Protein AF-A0AAQ1G636-F1 (afdb_monomer_lite)

Secondary structure (DSSP, 8-state):
-----HHHHHHHHHHHHHHHHHHHHHHHHHHHHHHHHHHHHHHHHHHHHHHHHHHHHHHHHHHHHHHHHHHHHHHHHHHHHHHHHHHHHHHHHHHHHHHHHHS----HHHHHHHHHHHHHHHHHHHHHHHTT-HHHHHHHHHHHHHHHHHHHHHHHHHHHHHT-

Foldseek 3Di:
DDDPDPPVVVVVVVVVVVVVVVVVVVVVVVVVVVVVVVVVVVVVVVVVVVVVVVVVVVVVVVVVVVVVVVVVVVVVVVVVVVVVVVVVVVVVVVVVVVVLVVPPQLDPVVLVVLLVQLVVLQVVLVVCVVVVVNVSSVVSPVSSVVSVVVSVVSVVVNVVSVVD

pLDDT: mean 86.4, std 10.21, range [47.22, 95.94]

Structure (mmCIF, N/CA/C/O backbone):
data_AF-A0AAQ1G636-F1
#
_entry.id   AF-A0AAQ1G636-F1
#
loop_
_atom_site.group_PDB
_atom_site.id
_atom_site.type_sym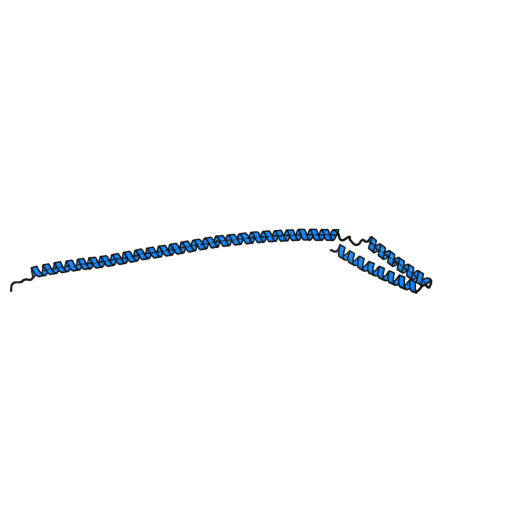bol
_atom_site.label_atom_id
_atom_site.label_alt_id
_atom_site.label_comp_id
_atom_site.label_asym_id
_atom_site.label_entity_id
_atom_site.label_seq_id
_atom_site.pdbx_PDB_ins_code
_atom_site.Cartn_x
_atom_site.Cartn_y
_atom_site.Cartn_z
_atom_site.occupancy
_atom_site.B_iso_or_equiv
_atom_site.auth_seq_id
_atom_site.auth_comp_id
_atom_site.auth_asym_id
_atom_site.auth_atom_id
_atom_site.pdbx_PDB_model_num
ATOM 1 N N . MET A 1 1 ? 78.974 3.627 -95.105 1.00 51.75 1 MET A N 1
ATOM 2 C CA . MET A 1 1 ? 78.426 4.454 -94.012 1.00 51.75 1 MET A CA 1
ATOM 3 C C . MET A 1 1 ? 77.415 5.409 -94.617 1.00 51.75 1 MET A C 1
ATOM 5 O O . MET A 1 1 ? 77.827 6.393 -95.207 1.00 51.75 1 MET A O 1
ATOM 9 N N . THR A 1 2 ? 76.128 5.081 -94.536 1.00 47.22 2 THR A N 1
ATOM 10 C CA . THR A 1 2 ? 75.008 6.003 -94.781 1.00 47.22 2 THR A CA 1
ATOM 11 C C . THR A 1 2 ? 73.831 5.506 -93.938 1.00 47.22 2 THR A C 1
ATOM 13 O O . THR A 1 2 ? 73.506 4.321 -93.946 1.00 47.22 2 THR A O 1
ATOM 16 N N . GLU A 1 3 ? 73.307 6.396 -93.103 1.00 55.31 3 GLU A N 1
ATOM 17 C CA . GLU A 1 3 ? 72.556 6.114 -91.878 1.00 55.31 3 GLU A CA 1
ATOM 18 C C . GLU A 1 3 ? 71.044 5.917 -92.105 1.00 55.31 3 GLU A C 1
ATOM 20 O O . GLU A 1 3 ? 70.391 6.814 -92.639 1.00 55.31 3 GLU A O 1
ATOM 25 N N . PRO A 1 4 ? 70.438 4.815 -91.625 1.00 53.91 4 PRO A N 1
ATOM 26 C CA . PRO A 1 4 ? 68.991 4.692 -91.488 1.00 53.91 4 PRO A CA 1
ATOM 27 C C . PRO A 1 4 ? 68.582 4.969 -90.029 1.00 53.91 4 PRO A C 1
ATOM 29 O O . PRO A 1 4 ? 68.099 4.081 -89.331 1.00 53.91 4 PRO A O 1
ATOM 32 N N . THR A 1 5 ? 68.842 6.171 -89.515 1.00 60.91 5 THR A N 1
ATOM 33 C CA . THR A 1 5 ? 68.718 6.462 -88.068 1.00 60.91 5 THR A CA 1
ATOM 34 C C . THR A 1 5 ? 67.516 7.335 -87.702 1.00 60.91 5 THR A C 1
ATOM 36 O O . THR A 1 5 ? 67.076 7.303 -86.557 1.00 60.91 5 THR A O 1
ATOM 39 N N . THR A 1 6 ? 66.922 8.074 -88.643 1.00 60.59 6 THR A N 1
ATOM 40 C CA . THR A 1 6 ? 65.913 9.102 -88.317 1.00 60.59 6 THR A CA 1
ATOM 41 C C . THR A 1 6 ? 64.465 8.627 -88.460 1.00 60.59 6 THR A C 1
ATOM 43 O O . THR A 1 6 ? 63.649 8.875 -87.576 1.00 60.59 6 THR A O 1
ATOM 46 N N . LEU A 1 7 ? 64.125 7.898 -89.529 1.00 64.81 7 LEU A N 1
ATOM 47 C CA . LEU A 1 7 ? 62.744 7.457 -89.777 1.00 64.81 7 LEU A CA 1
ATOM 48 C C . LEU A 1 7 ? 62.280 6.411 -88.750 1.00 64.81 7 LEU A C 1
ATOM 50 O O . LEU A 1 7 ? 61.167 6.493 -88.237 1.00 64.81 7 LEU A O 1
ATOM 54 N N . THR A 1 8 ? 63.134 5.443 -88.419 1.00 69.69 8 THR A N 1
ATOM 55 C CA . THR A 1 8 ? 62.850 4.411 -87.410 1.00 69.69 8 THR A CA 1
ATOM 56 C C . THR A 1 8 ? 62.708 5.027 -86.020 1.00 69.69 8 THR A C 1
ATOM 58 O O . THR A 1 8 ? 61.757 4.709 -85.311 1.00 69.69 8 THR A O 1
ATOM 61 N N . ALA A 1 9 ? 63.575 5.980 -85.662 1.00 70.69 9 ALA A N 1
ATOM 62 C CA . ALA A 1 9 ? 63.504 6.708 -84.396 1.00 70.69 9 ALA A CA 1
ATOM 63 C C . ALA A 1 9 ? 62.183 7.482 -84.220 1.00 70.69 9 ALA A C 1
ATOM 65 O O . ALA A 1 9 ? 61.609 7.454 -83.134 1.00 70.69 9 ALA A O 1
ATOM 66 N N . ILE A 1 10 ? 61.652 8.104 -85.281 1.00 76.12 10 ILE A N 1
ATOM 67 C CA . ILE A 1 10 ? 60.356 8.807 -85.240 1.00 76.12 10 ILE A CA 1
ATOM 68 C C . ILE A 1 10 ? 59.193 7.832 -84.987 1.00 76.12 10 ILE A C 1
ATOM 70 O O . ILE A 1 10 ? 58.298 8.136 -84.197 1.00 76.12 10 ILE A O 1
ATOM 74 N N . HIS A 1 11 ? 59.215 6.639 -85.593 1.00 77.88 11 HIS A N 1
ATOM 75 C CA . HIS A 1 11 ? 58.184 5.619 -85.358 1.00 77.88 11 HIS A CA 1
ATOM 76 C C . HIS A 1 11 ? 58.237 5.067 -83.925 1.00 77.88 11 HIS A C 1
ATOM 78 O O . HIS A 1 11 ? 57.191 4.912 -83.293 1.00 77.88 11 HIS A O 1
ATOM 84 N N . TYR A 1 12 ? 59.435 4.830 -83.377 1.00 84.56 12 TYR A N 1
ATOM 85 C CA . TYR A 1 12 ? 59.592 4.413 -81.979 1.00 84.56 12 TYR A CA 1
ATOM 86 C C . TYR A 1 12 ? 59.159 5.504 -80.992 1.00 84.56 12 TYR A C 1
ATOM 88 O O . TYR A 1 12 ? 58.518 5.190 -79.990 1.00 84.56 12 TYR A O 1
ATOM 96 N N . LEU A 1 13 ? 59.441 6.778 -81.288 1.00 84.62 13 LEU A N 1
ATOM 97 C CA . LEU A 1 13 ? 58.980 7.908 -80.478 1.00 84.62 13 LEU A CA 1
ATOM 98 C C . LEU A 1 13 ? 57.444 7.986 -80.460 1.00 84.62 13 LEU A C 1
ATOM 100 O O . LEU A 1 13 ? 56.845 8.109 -79.394 1.00 84.62 13 LEU A O 1
ATOM 104 N N . GLY A 1 14 ? 56.799 7.846 -81.624 1.00 83.81 14 GLY A N 1
ATOM 105 C CA . GLY A 1 14 ? 55.337 7.814 -81.730 1.00 83.81 14 GLY A CA 1
ATOM 106 C C . GLY A 1 14 ? 54.709 6.634 -80.980 1.00 83.81 14 GLY A C 1
ATOM 107 O O . GLY A 1 14 ? 53.732 6.813 -80.252 1.00 83.81 14 GLY A O 1
ATOM 108 N N . ALA A 1 15 ? 55.305 5.442 -81.086 1.00 87.38 15 ALA A N 1
ATOM 109 C CA . ALA A 1 15 ? 54.856 4.259 -80.354 1.00 87.38 15 ALA A CA 1
ATOM 110 C C . ALA A 1 15 ? 55.005 4.426 -78.831 1.00 87.38 15 ALA A C 1
ATOM 112 O O . ALA A 1 15 ? 54.086 4.093 -78.085 1.00 87.38 15 ALA A O 1
ATOM 113 N N . ALA A 1 16 ? 56.119 4.995 -78.362 1.00 88.38 16 ALA A N 1
ATOM 114 C CA . ALA A 1 16 ? 56.347 5.251 -76.941 1.00 88.38 16 ALA A CA 1
ATOM 115 C C . ALA A 1 16 ? 55.335 6.254 -76.360 1.00 88.38 16 ALA A C 1
ATOM 117 O O . ALA A 1 16 ? 54.824 6.048 -75.259 1.00 88.38 16 ALA A O 1
ATOM 118 N N . ILE A 1 17 ? 54.994 7.304 -77.114 1.00 90.19 17 ILE A N 1
ATOM 119 C CA . ILE A 1 17 ? 53.975 8.282 -76.711 1.00 90.19 17 ILE A CA 1
ATOM 120 C C . ILE A 1 17 ? 52.598 7.616 -76.606 1.00 90.19 17 ILE A C 1
ATOM 122 O O . ILE A 1 17 ? 51.897 7.825 -75.619 1.00 90.19 17 ILE A O 1
ATOM 126 N N . LEU A 1 18 ? 52.220 6.774 -77.573 1.00 90.62 18 LEU A N 1
ATOM 127 C CA . LEU A 1 18 ? 50.950 6.043 -77.516 1.00 90.62 18 LEU A CA 1
ATOM 128 C C . LEU A 1 18 ? 50.878 5.107 -76.307 1.00 90.62 18 LEU A C 1
ATOM 130 O O . LEU A 1 18 ? 49.860 5.081 -75.617 1.00 90.62 18 LEU A O 1
ATOM 134 N N . VAL A 1 19 ? 51.961 4.389 -76.005 1.00 93.00 19 VAL A N 1
ATOM 135 C CA . VAL A 1 19 ? 52.033 3.532 -74.813 1.00 93.00 19 VAL A CA 1
ATOM 136 C C . VAL A 1 19 ? 51.883 4.360 -73.537 1.00 93.00 19 VAL A C 1
ATOM 138 O O . VAL A 1 19 ? 51.123 3.974 -72.652 1.00 93.00 19 VAL A O 1
ATOM 141 N N . LEU A 1 20 ? 52.530 5.525 -73.449 1.00 93.06 20 LEU A N 1
ATOM 142 C CA . LEU A 1 20 ? 52.381 6.424 -72.301 1.00 93.06 20 LEU A CA 1
ATOM 143 C C . LEU A 1 20 ? 50.952 6.951 -72.150 1.00 93.06 20 LEU A C 1
ATOM 145 O O . LEU A 1 20 ? 50.445 6.989 -71.033 1.00 93.06 20 LEU A O 1
ATOM 149 N N . ILE A 1 21 ? 50.281 7.306 -73.248 1.00 93.88 21 ILE A N 1
ATOM 150 C CA . ILE A 1 21 ? 48.881 7.755 -73.220 1.00 93.88 21 ILE A CA 1
ATOM 151 C C . ILE A 1 21 ? 47.966 6.632 -72.724 1.00 9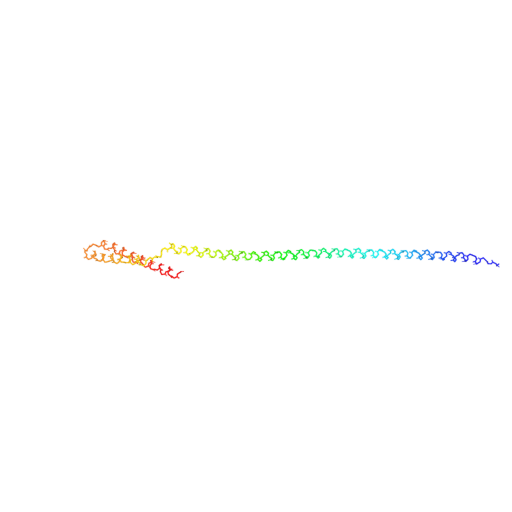3.88 21 ILE A C 1
ATOM 153 O O . ILE A 1 21 ? 47.104 6.873 -71.882 1.00 93.88 21 ILE A O 1
ATOM 157 N N . VAL A 1 22 ? 48.166 5.400 -73.200 1.00 95.00 22 VAL A N 1
ATOM 158 C CA . VAL A 1 22 ? 47.374 4.242 -72.760 1.00 95.00 22 VAL A CA 1
ATOM 159 C C . VAL A 1 22 ? 47.613 3.950 -71.279 1.00 95.00 22 VAL A C 1
ATOM 161 O O . VAL A 1 22 ? 46.656 3.753 -70.534 1.00 95.00 22 VAL A O 1
ATOM 164 N N . LEU A 1 23 ? 48.867 3.977 -70.823 1.00 95.00 23 LEU A N 1
ATOM 165 C CA . LEU A 1 23 ? 49.192 3.781 -69.410 1.00 95.00 23 LEU A CA 1
ATOM 166 C C . LEU A 1 23 ? 48.603 4.888 -68.528 1.00 95.00 23 LEU A C 1
ATOM 168 O O . LEU A 1 23 ? 48.074 4.589 -67.459 1.00 95.00 23 LEU A O 1
ATOM 172 N N . LEU A 1 24 ? 48.631 6.141 -68.988 1.00 95.06 24 LEU A N 1
ATOM 173 C CA . LEU A 1 24 ? 48.002 7.263 -68.295 1.00 95.06 24 LEU A CA 1
ATOM 174 C C . LEU A 1 24 ? 46.482 7.071 -68.205 1.00 95.06 24 LEU A C 1
ATOM 176 O O . LEU A 1 24 ? 45.910 7.240 -67.134 1.00 95.06 24 LEU A O 1
ATOM 180 N N . ALA A 1 25 ? 45.832 6.666 -69.299 1.00 94.88 25 ALA A N 1
ATOM 181 C CA . ALA A 1 25 ? 44.393 6.417 -69.326 1.00 94.88 25 ALA A CA 1
ATOM 182 C C . ALA A 1 25 ? 43.989 5.284 -68.371 1.00 94.88 25 ALA A C 1
ATOM 184 O O . ALA A 1 25 ? 43.005 5.415 -67.645 1.00 94.88 25 ALA A O 1
ATOM 185 N N . ILE A 1 26 ? 44.778 4.205 -68.314 1.00 94.75 26 ILE A N 1
ATOM 186 C CA . ILE A 1 26 ? 44.571 3.114 -67.356 1.00 94.75 26 ILE A CA 1
ATOM 187 C C . ILE A 1 26 ? 44.764 3.638 -65.927 1.00 94.75 26 ILE A C 1
ATOM 189 O O . ILE A 1 26 ? 43.885 3.451 -65.095 1.00 94.75 26 ILE A O 1
ATOM 193 N N . ALA A 1 27 ? 45.847 4.356 -65.628 1.00 94.31 27 ALA A N 1
ATOM 194 C CA . ALA A 1 27 ? 46.063 4.909 -64.290 1.00 94.31 27 ALA A CA 1
ATOM 195 C C . ALA A 1 27 ? 44.920 5.849 -63.853 1.00 94.31 27 ALA A C 1
ATOM 197 O O . ALA A 1 27 ? 44.432 5.748 -62.726 1.00 94.31 27 ALA A O 1
ATOM 198 N N . CYS A 1 28 ? 44.439 6.707 -64.758 1.00 95.19 28 CYS A N 1
ATOM 199 C CA . CYS A 1 28 ? 43.288 7.576 -64.519 1.00 95.19 28 CYS A CA 1
ATOM 200 C C . CYS A 1 28 ? 41.996 6.784 -64.284 1.00 95.19 28 CYS A C 1
ATOM 202 O O . CYS A 1 28 ? 41.230 7.138 -63.389 1.00 95.19 28 CYS A O 1
ATOM 204 N N . TRP A 1 29 ? 41.765 5.702 -65.032 1.00 93.56 29 TRP A N 1
ATOM 205 C CA . TRP A 1 29 ? 40.604 4.831 -64.840 1.00 93.56 29 TRP A CA 1
ATOM 206 C C . TRP A 1 29 ? 40.608 4.174 -63.458 1.00 93.56 29 TRP A C 1
ATOM 208 O O . TRP A 1 29 ? 39.604 4.201 -62.753 1.00 93.56 29 TRP A O 1
ATOM 218 N N . TRP A 1 30 ? 41.748 3.624 -63.040 1.00 92.62 30 TRP A N 1
ATOM 219 C CA . TRP A 1 30 ? 41.880 2.975 -61.734 1.00 92.62 30 TRP A CA 1
ATOM 220 C C . TRP A 1 30 ? 41.727 3.970 -60.580 1.00 92.62 30 TRP A C 1
ATOM 222 O O . TRP A 1 30 ? 41.084 3.655 -59.581 1.00 92.62 30 TRP A O 1
ATOM 232 N N . ALA A 1 31 ? 42.268 5.184 -60.723 1.00 89.06 31 ALA A N 1
ATOM 233 C CA . ALA A 1 31 ? 42.089 6.244 -59.734 1.00 89.06 31 ALA A CA 1
ATOM 234 C C . ALA A 1 31 ? 40.618 6.683 -59.617 1.00 89.06 31 ALA A C 1
ATOM 236 O O . ALA A 1 31 ? 40.122 6.884 -58.507 1.00 89.06 31 ALA A O 1
ATOM 237 N N . TYR A 1 32 ? 39.914 6.794 -60.746 1.00 89.31 32 TYR A N 1
ATOM 238 C CA . TYR A 1 32 ? 38.492 7.131 -60.776 1.00 89.31 32 TYR A CA 1
ATOM 239 C C . TYR A 1 32 ? 37.626 6.035 -60.140 1.00 89.31 32 TYR A C 1
ATOM 241 O O . TYR A 1 32 ? 36.828 6.324 -59.250 1.00 89.31 32 TYR A O 1
ATOM 249 N N . ASP A 1 33 ? 37.837 4.776 -60.523 1.00 88.62 33 ASP A N 1
ATOM 250 C CA . ASP A 1 33 ? 37.103 3.624 -59.989 1.00 88.62 33 ASP A CA 1
ATOM 251 C C . ASP A 1 33 ? 37.341 3.446 -58.476 1.00 88.62 33 ASP A C 1
ATOM 253 O O . ASP A 1 33 ? 36.403 3.226 -57.709 1.00 88.62 33 ASP A O 1
ATOM 257 N N . ALA A 1 34 ? 38.577 3.638 -58.001 1.00 83.25 34 ALA A N 1
ATOM 258 C CA . ALA A 1 34 ? 38.884 3.623 -56.570 1.00 83.25 34 ALA A CA 1
ATOM 259 C C . ALA A 1 34 ? 38.157 4.745 -55.803 1.00 83.25 34 ALA A C 1
ATOM 261 O O . ALA A 1 34 ? 37.646 4.517 -54.702 1.00 83.25 34 ALA A O 1
ATOM 262 N N . PHE A 1 35 ? 38.071 5.945 -56.383 1.00 84.31 35 PHE A N 1
ATOM 263 C CA . PHE A 1 35 ? 37.352 7.072 -55.791 1.00 84.31 35 PHE A CA 1
ATOM 264 C C . PHE A 1 35 ? 35.831 6.849 -55.762 1.00 84.31 35 PHE A C 1
ATOM 266 O O . PHE A 1 35 ? 35.182 7.100 -54.743 1.00 84.31 35 PHE A O 1
ATOM 273 N N . GLU A 1 36 ? 35.244 6.331 -56.841 1.00 81.12 36 GLU A N 1
ATOM 274 C CA . GLU A 1 36 ? 33.807 6.052 -56.921 1.00 81.12 36 GLU A CA 1
ATOM 275 C C . GLU A 1 36 ? 33.396 4.936 -55.946 1.00 81.12 36 GLU A C 1
ATOM 277 O O . GLU A 1 36 ? 32.432 5.085 -55.182 1.00 81.12 36 GLU A O 1
ATOM 282 N N . ARG A 1 37 ? 34.198 3.866 -55.853 1.00 77.00 37 ARG A N 1
ATOM 283 C CA . ARG A 1 37 ? 34.020 2.816 -54.840 1.00 77.00 37 ARG A CA 1
ATOM 284 C C . ARG A 1 37 ? 34.155 3.367 -53.421 1.00 77.00 37 ARG A C 1
ATOM 286 O O . ARG A 1 37 ? 33.294 3.094 -52.593 1.00 77.00 37 ARG A O 1
ATOM 293 N N . GLY A 1 38 ? 35.159 4.199 -53.135 1.00 74.12 38 GLY A N 1
ATOM 294 C CA . GLY A 1 38 ? 35.330 4.807 -51.808 1.00 74.12 38 GLY A CA 1
ATOM 295 C C . GLY A 1 38 ? 34.182 5.748 -51.414 1.00 74.12 38 GLY A C 1
ATOM 296 O O . GLY A 1 38 ? 33.681 5.702 -50.288 1.00 74.12 38 GLY A O 1
ATOM 297 N N . SER A 1 39 ? 33.706 6.570 -52.352 1.00 72.88 39 SER A N 1
ATOM 298 C CA . SER A 1 39 ? 32.619 7.529 -52.110 1.00 72.88 39 SER A CA 1
ATOM 299 C C . SER A 1 39 ? 31.249 6.858 -51.928 1.00 72.88 39 SER A C 1
ATOM 301 O O . SER A 1 39 ? 30.451 7.285 -51.085 1.00 72.88 39 SER A O 1
ATOM 303 N N . SER A 1 40 ? 30.975 5.779 -52.668 1.00 70.56 40 SER A N 1
ATOM 304 C CA . SER A 1 40 ? 29.745 4.991 -52.531 1.00 70.56 40 SER A CA 1
ATOM 305 C C . SER A 1 40 ? 29.714 4.202 -51.218 1.00 70.56 40 SER A C 1
ATOM 307 O O . SER A 1 40 ? 28.677 4.164 -50.549 1.00 70.56 40 SER A O 1
ATOM 309 N N . MET A 1 41 ? 30.861 3.667 -50.789 1.00 67.69 41 MET A N 1
ATOM 310 C CA . MET A 1 41 ? 31.010 2.967 -49.511 1.00 67.69 41 MET A CA 1
ATOM 311 C C . MET A 1 41 ? 30.772 3.913 -48.323 1.00 67.69 41 MET A C 1
ATOM 313 O O . MET A 1 41 ? 29.978 3.594 -47.436 1.00 67.69 41 MET A O 1
ATOM 317 N N . GLY A 1 42 ? 31.326 5.133 -48.367 1.00 75.62 42 GLY A N 1
ATOM 318 C CA . GLY A 1 42 ? 31.089 6.159 -47.343 1.00 75.62 42 GLY A CA 1
ATOM 319 C C . GLY A 1 42 ? 29.620 6.594 -47.233 1.00 75.62 42 GLY A C 1
ATOM 320 O O . GLY A 1 42 ? 29.094 6.761 -46.131 1.00 75.62 42 GLY A O 1
ATOM 321 N N . ARG A 1 43 ? 28.899 6.716 -48.358 1.00 79.31 43 ARG A N 1
ATOM 322 C CA . ARG A 1 43 ? 27.450 7.008 -48.345 1.00 79.31 43 ARG A CA 1
ATOM 323 C C . ARG A 1 43 ? 26.625 5.850 -47.784 1.00 79.31 43 ARG A C 1
ATOM 325 O O . ARG A 1 43 ? 25.668 6.090 -47.043 1.00 79.31 43 ARG A O 1
ATOM 332 N N . ALA A 1 44 ? 26.990 4.611 -48.110 1.00 81.31 44 ALA A N 1
ATOM 333 C CA . ALA A 1 44 ? 26.314 3.426 -47.595 1.00 81.31 44 ALA A CA 1
ATOM 334 C C . ALA A 1 44 ? 26.463 3.316 -46.068 1.00 81.31 44 ALA A C 1
ATOM 336 O O . ALA A 1 44 ? 25.468 3.109 -45.371 1.00 81.31 44 ALA A O 1
ATOM 337 N N . GLU A 1 45 ? 27.662 3.530 -45.527 1.00 84.69 45 GLU A N 1
ATOM 338 C CA . GLU A 1 45 ? 27.897 3.533 -44.077 1.00 84.69 45 GLU A CA 1
ATOM 339 C C . GLU A 1 45 ? 27.162 4.670 -43.362 1.00 84.69 45 GLU A C 1
ATOM 341 O O . GLU A 1 45 ? 26.480 4.424 -42.365 1.00 84.69 45 GLU A O 1
ATOM 346 N N . LEU A 1 46 ? 27.186 5.888 -43.913 1.00 86.50 46 LEU A N 1
ATOM 347 C CA . LEU A 1 46 ? 26.418 7.018 -43.378 1.00 86.50 46 LEU A CA 1
ATOM 348 C C . LEU A 1 46 ? 24.913 6.724 -43.335 1.00 86.50 46 LEU A C 1
ATOM 350 O O . LEU A 1 46 ? 24.240 7.060 -42.359 1.00 86.50 46 LEU A O 1
ATOM 354 N N . SER A 1 47 ? 24.374 6.070 -44.368 1.00 88.50 47 SER A N 1
ATOM 355 C CA . SER A 1 47 ? 22.958 5.694 -44.402 1.00 88.50 47 SER A CA 1
ATOM 356 C C . SER A 1 47 ? 22.604 4.656 -43.328 1.00 88.50 47 SER A C 1
ATOM 358 O O . SER A 1 47 ? 21.575 4.794 -42.664 1.00 88.50 47 SER A O 1
ATOM 360 N N . LYS A 1 48 ? 23.488 3.676 -43.085 1.00 91.50 48 LYS A N 1
ATOM 361 C CA . LYS A 1 48 ? 23.330 2.664 -42.030 1.00 91.50 48 LYS A CA 1
ATOM 362 C C . LYS A 1 48 ? 23.408 3.286 -40.639 1.00 91.50 48 LYS A C 1
ATOM 364 O O . LYS A 1 48 ? 22.550 3.003 -39.807 1.00 91.50 48 LYS A O 1
AT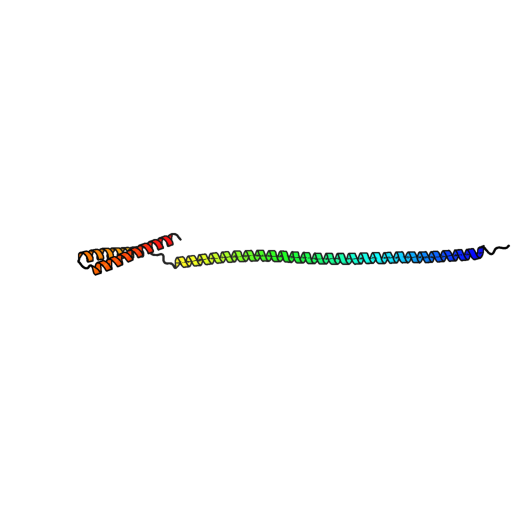OM 369 N N . LEU A 1 49 ? 24.376 4.172 -40.400 1.00 90.19 49 LEU A N 1
ATOM 370 C CA . LEU A 1 49 ? 24.505 4.904 -39.137 1.00 90.19 49 LEU A CA 1
ATOM 371 C C . LEU A 1 49 ? 23.274 5.774 -38.870 1.00 90.19 49 LEU A C 1
ATOM 373 O O . LEU A 1 49 ? 22.733 5.758 -37.767 1.00 90.19 49 LEU A O 1
ATOM 377 N N . ARG A 1 50 ? 22.767 6.475 -39.892 1.00 92.75 50 ARG A N 1
ATOM 378 C CA . ARG A 1 50 ? 21.542 7.277 -39.777 1.00 92.75 50 ARG A CA 1
ATOM 379 C C . ARG A 1 50 ? 20.314 6.411 -39.496 1.00 92.75 50 ARG A C 1
ATOM 381 O O . ARG A 1 50 ? 19.488 6.789 -38.668 1.00 92.75 50 ARG A O 1
ATOM 388 N N . ALA A 1 51 ? 20.192 5.254 -40.145 1.00 93.44 51 ALA A N 1
ATOM 389 C CA . ALA A 1 51 ? 19.115 4.302 -39.882 1.00 93.44 51 ALA A CA 1
ATOM 390 C C . ALA A 1 51 ? 19.192 3.735 -38.454 1.00 93.44 51 ALA A C 1
ATOM 392 O O . ALA A 1 51 ? 18.179 3.710 -37.754 1.00 93.44 51 ALA A O 1
ATOM 393 N N . GLY A 1 52 ? 20.392 3.365 -37.995 1.00 93.94 52 GLY A N 1
ATOM 394 C CA . GLY A 1 52 ? 20.644 2.915 -36.626 1.00 93.94 52 GLY A CA 1
ATOM 395 C C . GLY A 1 52 ? 20.300 3.986 -35.591 1.00 93.94 52 GLY A C 1
ATOM 396 O O . GLY A 1 52 ? 19.569 3.709 -34.644 1.00 93.94 52 GLY A O 1
ATOM 397 N N . MET A 1 53 ? 20.727 5.231 -35.816 1.00 94.00 53 MET A N 1
ATOM 398 C CA . MET A 1 53 ? 20.413 6.369 -34.947 1.00 94.00 53 MET A CA 1
ATOM 399 C C . MET A 1 53 ? 18.908 6.670 -34.908 1.00 94.00 53 MET A C 1
ATOM 401 O O . MET A 1 53 ? 18.351 6.909 -33.839 1.00 94.00 53 MET A O 1
ATOM 405 N N . ASN A 1 54 ? 18.220 6.606 -36.051 1.00 94.50 54 ASN A N 1
ATOM 406 C CA . ASN A 1 54 ? 16.768 6.780 -36.108 1.00 94.50 54 ASN A CA 1
ATOM 407 C C . ASN A 1 54 ? 16.028 5.667 -35.353 1.00 94.50 54 ASN A C 1
ATOM 409 O O . ASN A 1 54 ? 15.049 5.952 -34.665 1.00 94.50 54 ASN A O 1
ATOM 413 N N . SER A 1 55 ? 16.490 4.420 -35.465 1.00 95.31 55 SER A N 1
ATOM 414 C CA . SER A 1 55 ? 15.939 3.280 -34.725 1.00 95.31 55 SER A CA 1
ATOM 415 C C . SER A 1 55 ? 16.147 3.442 -33.217 1.00 95.31 55 SER A C 1
ATOM 417 O O . SER A 1 55 ? 15.192 3.372 -32.447 1.00 95.31 55 SER A O 1
ATOM 419 N N . ALA A 1 56 ? 17.366 3.787 -32.793 1.00 92.44 56 ALA A N 1
ATOM 420 C CA . ALA A 1 56 ? 17.685 4.045 -31.391 1.00 92.44 56 ALA A CA 1
ATOM 421 C C . ALA A 1 56 ? 16.847 5.194 -30.803 1.00 92.44 56 ALA A C 1
ATOM 423 O O . ALA A 1 56 ? 16.339 5.077 -29.690 1.00 92.44 56 ALA A O 1
ATOM 424 N N . ASN A 1 57 ? 16.639 6.274 -31.564 1.00 95.25 57 ASN A N 1
ATOM 425 C CA . ASN A 1 57 ? 15.783 7.383 -31.142 1.00 95.25 57 ASN A CA 1
ATOM 426 C C . ASN A 1 57 ? 14.312 6.977 -31.003 1.00 95.25 57 ASN A C 1
ATOM 428 O O . ASN A 1 57 ? 13.658 7.410 -30.056 1.00 95.25 57 ASN A O 1
ATOM 432 N N . ARG A 1 58 ? 13.780 6.149 -31.912 1.00 95.25 58 ARG A N 1
ATOM 433 C CA . ARG A 1 58 ? 12.413 5.612 -31.788 1.00 95.25 58 ARG A CA 1
ATOM 434 C C . ARG A 1 58 ? 12.279 4.775 -30.521 1.00 95.25 58 ARG A C 1
ATOM 436 O O . ARG A 1 58 ? 11.436 5.093 -29.692 1.00 95.25 58 ARG A O 1
ATOM 443 N N . ASN A 1 59 ? 13.197 3.837 -30.311 1.00 95.50 59 ASN A N 1
ATOM 444 C CA . ASN A 1 59 ? 13.200 2.988 -29.122 1.00 95.50 59 ASN A CA 1
ATOM 445 C C . ASN A 1 59 ? 13.316 3.813 -27.828 1.00 95.50 59 ASN A C 1
ATOM 447 O O . ASN A 1 59 ? 12.621 3.538 -26.856 1.00 95.50 59 ASN A O 1
ATOM 451 N N . ASN A 1 60 ? 14.153 4.859 -27.806 1.00 95.75 60 ASN A N 1
ATOM 452 C CA . ASN A 1 60 ? 14.265 5.745 -26.644 1.00 95.75 60 ASN A CA 1
ATOM 453 C C . ASN A 1 60 ? 12.959 6.506 -26.375 1.00 95.75 60 ASN A C 1
ATOM 455 O O . ASN A 1 60 ? 12.540 6.627 -25.226 1.00 95.75 60 ASN A O 1
ATOM 459 N N . ASN A 1 61 ? 12.298 6.995 -27.426 1.00 95.94 61 ASN A N 1
ATOM 460 C CA . ASN A 1 61 ? 11.012 7.674 -27.299 1.00 95.94 61 ASN A CA 1
ATOM 461 C C . ASN A 1 61 ? 9.907 6.730 -26.812 1.00 95.94 61 ASN A C 1
ATOM 463 O O . ASN A 1 61 ? 9.088 7.143 -25.991 1.00 95.94 61 ASN A O 1
ATOM 467 N N . ASP A 1 62 ? 9.900 5.481 -27.269 1.00 95.88 62 ASP A N 1
ATOM 468 C CA . ASP A 1 62 ? 8.937 4.471 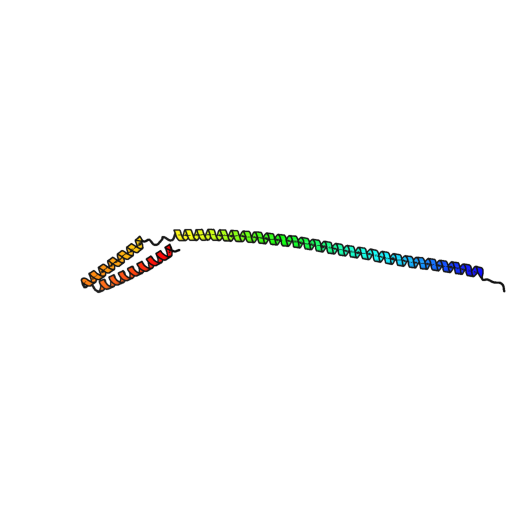-26.828 1.00 95.88 62 ASP A CA 1
ATOM 469 C C . ASP A 1 62 ? 9.155 4.114 -25.352 1.00 95.88 62 ASP A C 1
ATOM 471 O O . ASP A 1 62 ? 8.212 4.183 -24.567 1.00 95.88 62 ASP A O 1
ATOM 475 N N . LEU A 1 63 ? 10.407 3.903 -24.930 1.00 94.25 63 LEU A N 1
ATOM 476 C CA . LEU A 1 63 ? 10.760 3.713 -23.516 1.00 94.25 63 LEU A CA 1
ATOM 477 C C . LEU A 1 63 ? 10.370 4.922 -22.651 1.00 94.25 63 LEU A C 1
ATOM 479 O O . LEU A 1 63 ? 9.860 4.772 -21.540 1.00 94.25 63 LEU A O 1
ATOM 483 N N . ARG A 1 64 ? 10.574 6.150 -23.144 1.00 95.50 64 ARG A N 1
ATOM 484 C CA . ARG A 1 64 ? 10.131 7.372 -22.448 1.00 95.50 64 ARG A CA 1
ATOM 485 C C . ARG A 1 64 ? 8.612 7.430 -22.293 1.00 95.50 64 ARG A C 1
ATOM 487 O O . ARG A 1 64 ? 8.121 7.842 -21.247 1.00 95.50 64 ARG A O 1
ATOM 494 N N . ARG A 1 65 ? 7.854 7.019 -23.308 1.00 95.00 65 ARG A N 1
ATOM 495 C CA . ARG A 1 65 ? 6.387 6.947 -23.222 1.00 95.00 65 ARG A CA 1
ATOM 496 C C . ARG A 1 65 ? 5.941 5.878 -22.235 1.00 95.00 65 ARG A C 1
ATOM 498 O O . ARG A 1 65 ? 5.061 6.145 -21.421 1.00 95.00 65 ARG A O 1
ATOM 505 N N . GLU A 1 66 ? 6.571 4.710 -22.270 1.00 95.69 66 GLU A N 1
ATOM 506 C CA . GLU A 1 66 ? 6.268 3.603 -21.367 1.00 95.69 66 GLU A CA 1
ATOM 507 C C . GLU A 1 66 ? 6.551 3.985 -19.911 1.00 95.69 66 GLU A C 1
ATOM 509 O O . GLU A 1 66 ? 5.670 3.866 -19.063 1.00 95.69 66 GLU A O 1
ATOM 514 N N . THR A 1 67 ? 7.719 4.561 -19.625 1.00 94.50 67 THR A N 1
ATOM 515 C CA . THR A 1 67 ? 8.073 5.043 -18.277 1.00 94.50 67 THR A CA 1
ATOM 516 C C . THR A 1 67 ? 7.115 6.112 -17.755 1.00 94.50 67 THR A C 1
ATOM 518 O O . THR A 1 67 ? 6.703 6.042 -16.596 1.00 94.50 67 THR A O 1
ATOM 521 N N . VAL A 1 68 ? 6.693 7.068 -18.591 1.00 95.88 68 VAL A N 1
ATOM 522 C CA . VAL A 1 68 ? 5.656 8.043 -18.211 1.00 95.88 68 VAL A CA 1
ATOM 523 C C . VAL A 1 68 ? 4.324 7.343 -17.936 1.00 95.88 68 VAL A C 1
ATOM 525 O O . VAL A 1 68 ? 3.657 7.660 -16.952 1.00 95.88 68 VAL A O 1
ATOM 528 N N . SER A 1 69 ? 3.942 6.368 -18.763 1.00 95.25 69 SER A N 1
ATOM 529 C CA . SER A 1 69 ? 2.696 5.621 -18.578 1.00 95.25 69 SER A CA 1
ATOM 530 C C . SER A 1 69 ? 2.690 4.821 -17.272 1.00 95.25 69 SER A C 1
ATOM 532 O O . SER A 1 69 ? 1.712 4.885 -16.531 1.00 95.25 69 SER A O 1
ATOM 534 N N . LEU A 1 70 ? 3.803 4.163 -16.936 1.00 93.75 70 LEU A N 1
ATOM 535 C CA . LEU A 1 70 ? 3.979 3.406 -15.698 1.00 93.75 70 LEU A CA 1
ATOM 536 C C . LEU A 1 70 ? 3.967 4.325 -14.478 1.00 93.75 70 LEU A C 1
ATOM 538 O O . LEU A 1 70 ? 3.334 4.008 -13.474 1.00 93.75 70 LEU A O 1
ATOM 542 N N . LYS A 1 71 ? 4.613 5.493 -14.571 1.00 95.44 71 LYS A N 1
ATOM 543 C CA . LYS A 1 71 ? 4.568 6.496 -13.505 1.00 95.44 71 LYS A CA 1
ATOM 544 C C . LYS A 1 71 ? 3.135 6.974 -13.256 1.00 95.44 71 LYS A C 1
ATOM 546 O O . LYS A 1 71 ? 2.696 6.991 -12.110 1.00 95.44 71 LYS A O 1
ATOM 551 N N . ASN A 1 72 ? 2.393 7.284 -14.318 1.00 95.19 72 ASN A N 1
ATOM 552 C CA . ASN A 1 72 ? 0.996 7.705 -14.211 1.00 95.19 72 ASN A CA 1
ATOM 553 C C . ASN A 1 72 ? 0.102 6.594 -13.638 1.00 95.19 72 ASN A C 1
ATOM 555 O O . ASN A 1 72 ? -0.789 6.878 -12.842 1.00 95.19 72 ASN A O 1
ATOM 559 N N . GLN A 1 73 ? 0.327 5.333 -14.022 1.00 93.62 73 GLN A N 1
ATOM 560 C CA . GLN A 1 73 ? -0.388 4.191 -13.444 1.00 93.62 73 GLN A CA 1
ATOM 561 C C . GLN A 1 73 ? -0.089 4.053 -11.951 1.00 93.62 73 GLN A C 1
ATOM 563 O O . GLN A 1 73 ? -1.019 3.938 -11.163 1.00 93.62 73 GLN A O 1
ATOM 568 N N . LEU A 1 74 ? 1.179 4.152 -11.547 1.00 91.94 74 LEU A N 1
ATOM 569 C CA . LEU A 1 74 ? 1.569 4.078 -10.141 1.00 91.94 74 LEU A CA 1
ATOM 570 C C . LEU A 1 74 ? 0.940 5.202 -9.305 1.00 91.94 74 LEU A C 1
ATOM 572 O O . LEU A 1 74 ? 0.498 4.953 -8.187 1.00 91.94 74 LEU A O 1
ATOM 576 N N . GLU A 1 75 ? 0.895 6.429 -9.827 1.00 93.69 75 GLU A N 1
ATOM 577 C CA . GLU A 1 75 ? 0.247 7.561 -9.152 1.00 93.69 75 GLU A CA 1
ATOM 578 C C . GLU A 1 75 ? -1.262 7.340 -8.987 1.00 93.69 75 GLU A C 1
ATOM 580 O O . GLU A 1 75 ? -1.784 7.548 -7.891 1.00 93.69 75 GLU A O 1
ATOM 585 N N . ARG A 1 76 ? -1.947 6.839 -10.024 1.00 93.38 76 ARG A N 1
ATOM 586 C CA . ARG A 1 76 ? -3.371 6.470 -9.937 1.00 93.38 76 ARG A CA 1
ATOM 587 C C . ARG A 1 76 ? -3.601 5.376 -8.907 1.00 93.38 76 ARG A C 1
ATOM 589 O O . ARG A 1 76 ? -4.375 5.573 -7.986 1.00 93.38 76 ARG A O 1
ATOM 596 N N . THR A 1 77 ? -2.852 4.282 -8.992 1.00 92.06 77 THR A N 1
ATOM 597 C CA . THR A 1 77 ? -2.973 3.163 -8.057 1.00 92.06 77 THR A CA 1
ATOM 598 C C . THR A 1 77 ? -2.728 3.599 -6.612 1.00 92.06 77 THR A C 1
ATOM 600 O O . THR A 1 77 ? -3.469 3.199 -5.723 1.00 92.06 77 THR A O 1
ATOM 603 N N . LYS A 1 78 ? -1.738 4.463 -6.353 1.00 92.06 78 LYS A N 1
ATOM 604 C CA . LYS A 1 78 ? -1.522 5.036 -5.014 1.00 92.06 78 LYS A CA 1
ATOM 605 C C . LYS A 1 78 ? -2.716 5.857 -4.530 1.00 92.06 78 LYS A C 1
ATOM 607 O O . LYS A 1 78 ? -3.090 5.724 -3.369 1.00 92.06 78 LYS A O 1
ATOM 612 N N . SER A 1 79 ? -3.291 6.689 -5.398 1.00 92.88 79 SER A N 1
ATOM 613 C CA . SER A 1 79 ? -4.491 7.469 -5.081 1.00 92.88 79 SER A CA 1
ATOM 614 C C . SER A 1 79 ? -5.680 6.558 -4.771 1.00 92.88 79 SER A C 1
ATOM 616 O O . SER A 1 79 ? -6.340 6.747 -3.755 1.00 92.88 79 SER A O 1
ATOM 618 N N . ASP A 1 80 ? -5.910 5.542 -5.601 1.00 93.25 80 ASP A N 1
ATOM 619 C CA . ASP A 1 80 ? -7.018 4.598 -5.444 1.00 93.25 80 ASP A CA 1
ATOM 620 C C . ASP A 1 80 ? -6.886 3.799 -4.139 1.00 93.25 80 ASP A C 1
ATOM 622 O O . ASP A 1 80 ? -7.856 3.650 -3.399 1.00 93.25 80 ASP A O 1
ATOM 626 N N . TYR A 1 81 ? -5.676 3.336 -3.801 1.00 88.88 81 TYR A N 1
ATOM 627 C CA . TYR A 1 81 ? -5.426 2.653 -2.528 1.00 88.88 81 TYR A CA 1
ATOM 628 C C . TYR A 1 81 ? -5.612 3.570 -1.319 1.00 88.88 81 TYR A C 1
ATOM 630 O O . TYR A 1 81 ? -6.146 3.122 -0.307 1.00 88.88 81 TYR A O 1
ATOM 638 N N . ALA A 1 82 ? -5.185 4.833 -1.405 1.00 91.44 82 ALA A N 1
ATOM 639 C CA . ALA A 1 82 ? -5.389 5.792 -0.324 1.00 91.44 82 ALA A CA 1
ATOM 640 C C . ALA A 1 82 ? -6.887 6.039 -0.080 1.00 91.44 82 ALA A C 1
ATOM 642 O O . ALA A 1 82 ? -7.335 5.966 1.061 1.00 91.44 82 ALA A O 1
ATOM 643 N N . GLN A 1 83 ? -7.664 6.234 -1.150 1.00 90.88 83 GLN A N 1
ATOM 644 C CA . GLN A 1 83 ? -9.118 6.404 -1.070 1.00 90.88 83 GLN A CA 1
ATOM 645 C C . GLN A 1 83 ? -9.818 5.149 -0.538 1.00 90.88 83 GLN A C 1
ATOM 647 O O . GLN A 1 83 ? -10.690 5.245 0.321 1.00 90.88 83 GLN A O 1
ATOM 652 N N . ALA A 1 84 ? -9.418 3.963 -1.004 1.00 91.44 84 ALA A N 1
ATOM 653 C CA . ALA A 1 84 ? -9.971 2.704 -0.517 1.00 91.44 84 ALA A CA 1
ATOM 654 C C . ALA A 1 84 ? -9.691 2.497 0.979 1.00 91.44 84 ALA A C 1
ATOM 656 O O . ALA A 1 84 ? -10.570 2.042 1.709 1.00 91.44 84 ALA A O 1
ATOM 657 N N . LEU A 1 85 ? -8.490 2.858 1.444 1.00 91.44 85 LEU A N 1
ATOM 658 C CA . LEU A 1 85 ? -8.123 2.764 2.855 1.00 91.44 85 LEU A CA 1
ATOM 659 C C . LEU A 1 85 ? -8.929 3.744 3.715 1.00 91.44 85 LEU A C 1
ATOM 661 O O . LEU A 1 85 ? -9.443 3.346 4.756 1.00 91.44 85 LEU A O 1
ATOM 665 N N . GLU A 1 86 ? -9.070 4.995 3.275 1.00 91.44 86 GLU A N 1
ATOM 666 C CA . GLU A 1 86 ? -9.881 6.005 3.964 1.00 91.44 86 GLU A CA 1
ATOM 667 C C . GLU A 1 86 ? -11.344 5.555 4.067 1.00 91.44 86 GLU A C 1
ATOM 669 O O . GLU A 1 86 ? -11.940 5.581 5.142 1.00 91.44 86 GLU A O 1
ATOM 674 N N . GLN A 1 87 ? -11.908 5.034 2.977 1.00 92.31 87 GLN A N 1
ATOM 675 C CA . GLN A 1 87 ? -13.275 4.530 2.983 1.00 92.31 87 GLN A CA 1
ATOM 676 C C . GLN A 1 87 ? -13.442 3.292 3.874 1.00 92.31 87 GLN A C 1
ATOM 678 O O . GLN A 1 87 ? -14.455 3.160 4.561 1.00 92.31 87 GLN A O 1
ATOM 683 N N . GLN A 1 88 ? -12.449 2.402 3.915 1.00 89.12 88 GLN A N 1
ATOM 684 C CA . GLN A 1 88 ? -12.457 1.266 4.833 1.00 89.12 88 GLN A CA 1
ATOM 685 C C . GLN A 1 88 ? -12.397 1.722 6.297 1.00 89.12 88 GLN A C 1
ATOM 687 O O . GLN A 1 88 ? -13.104 1.155 7.128 1.00 89.12 88 GLN A O 1
ATOM 692 N N . GLN A 1 89 ? -11.594 2.741 6.615 1.00 89.75 89 GLN A N 1
ATOM 693 C CA . GLN A 1 89 ? -11.530 3.313 7.962 1.00 89.75 89 GLN A CA 1
ATOM 694 C C . GLN A 1 89 ? -12.872 3.922 8.372 1.00 89.75 89 GLN A C 1
ATOM 696 O O . GLN A 1 89 ? -13.376 3.590 9.440 1.00 89.75 89 GLN A O 1
ATOM 701 N N . LEU A 1 90 ? -13.497 4.716 7.498 1.00 90.81 90 LEU A N 1
ATOM 702 C CA . LEU A 1 90 ? -14.817 5.301 7.755 1.00 90.81 90 LEU A CA 1
ATOM 703 C C . LEU A 1 90 ? -15.896 4.232 7.963 1.00 90.81 90 LEU A C 1
ATOM 705 O O . LEU A 1 90 ? -16.695 4.332 8.893 1.00 90.81 90 LEU A O 1
ATOM 709 N N . ASN A 1 91 ? -15.909 3.187 7.132 1.00 89.06 91 ASN A N 1
ATOM 710 C CA . ASN A 1 91 ? -16.844 2.074 7.294 1.00 89.06 91 ASN A CA 1
ATOM 711 C C . ASN A 1 91 ? -16.609 1.341 8.621 1.00 89.06 91 ASN A C 1
ATOM 713 O O . ASN A 1 91 ? -17.562 1.029 9.330 1.00 89.06 91 ASN A O 1
ATOM 717 N N . HIS A 1 92 ? -15.346 1.106 8.985 1.00 87.56 92 HIS A N 1
ATOM 718 C CA . HIS A 1 92 ? -15.006 0.446 10.240 1.00 87.56 92 HIS A CA 1
ATOM 719 C C . HIS A 1 92 ? -15.401 1.285 11.462 1.00 87.56 92 HIS A C 1
ATOM 721 O O . HIS A 1 92 ? -15.937 0.749 12.429 1.00 87.56 92 HIS A O 1
ATOM 727 N N . GLU A 1 93 ? -15.203 2.603 11.418 1.00 85.50 93 GLU A N 1
ATOM 728 C CA . GLU A 1 93 ? -15.661 3.513 12.471 1.00 85.50 93 GLU A CA 1
ATOM 729 C C . GLU A 1 93 ? -17.186 3.504 12.612 1.00 85.50 93 GLU A C 1
ATOM 731 O O . GLU A 1 93 ? -17.697 3.441 13.731 1.00 85.50 93 GLU A O 1
ATOM 736 N N . GLN A 1 94 ? -17.923 3.501 11.498 1.00 85.81 94 GLN A N 1
ATOM 737 C CA . GLN A 1 94 ? -19.384 3.398 11.517 1.00 85.81 94 GLN A CA 1
ATOM 738 C C . GLN A 1 94 ? -19.857 2.063 12.097 1.00 85.81 94 GLN A C 1
ATOM 740 O O . GLN A 1 94 ? -20.776 2.042 12.917 1.00 85.81 94 GLN A O 1
ATOM 745 N N . GLU A 1 95 ? -19.220 0.952 11.721 1.00 82.19 95 GLU A N 1
ATOM 746 C CA . GLU A 1 95 ? -19.506 -0.363 12.295 1.00 82.19 95 GLU A CA 1
ATOM 747 C C . GLU A 1 95 ? -19.235 -0.380 13.801 1.00 82.19 95 GLU A C 1
ATOM 749 O O . GLU A 1 95 ? -20.094 -0.814 14.569 1.00 82.19 95 GLU A O 1
ATOM 754 N N . LEU A 1 96 ? -18.092 0.149 14.249 1.00 84.31 96 LEU A N 1
ATOM 755 C CA . LEU A 1 96 ? -17.763 0.264 15.672 1.00 84.31 96 LEU A CA 1
ATOM 756 C C . LEU A 1 96 ? -18.770 1.137 16.423 1.00 84.31 96 LEU A C 1
ATOM 758 O O . LEU A 1 96 ? -19.163 0.797 17.539 1.00 84.31 96 LEU A O 1
ATOM 762 N N . GLN A 1 97 ? -19.223 2.237 15.823 1.00 80.25 97 GLN A N 1
ATOM 763 C CA . GLN A 1 97 ? -20.239 3.100 16.414 1.00 80.25 97 GLN A CA 1
ATOM 764 C C . GLN A 1 97 ? -21.595 2.389 16.514 1.00 80.25 97 GLN A C 1
ATOM 766 O O . GLN A 1 97 ? -22.252 2.474 17.551 1.00 80.25 97 GLN A O 1
ATOM 771 N N . ALA A 1 98 ? -21.994 1.641 15.484 1.00 79.38 98 ALA A N 1
ATOM 772 C CA . ALA A 1 98 ? -23.210 0.833 15.501 1.00 79.38 98 ALA A CA 1
ATOM 773 C C . ALA A 1 98 ? -23.130 -0.300 16.540 1.00 79.38 98 ALA A C 1
ATOM 775 O O . ALA A 1 98 ? -24.085 -0.537 17.278 1.00 79.38 98 ALA A O 1
ATOM 776 N N . LEU A 1 99 ? -21.977 -0.964 16.657 1.00 75.81 99 LEU A N 1
ATOM 777 C CA . LEU A 1 99 ? -21.693 -1.960 17.694 1.00 75.81 99 LEU A CA 1
ATOM 778 C C . LEU A 1 99 ? -21.772 -1.346 19.097 1.00 75.81 99 LEU A C 1
ATOM 780 O O . LEU A 1 99 ? -22.429 -1.914 19.966 1.00 75.81 99 LEU A O 1
ATOM 784 N N . ARG A 1 100 ? -21.179 -0.165 19.313 1.00 74.44 100 ARG A N 1
ATOM 785 C CA . ARG A 1 100 ? -21.281 0.585 20.578 1.00 74.44 100 ARG A CA 1
ATOM 786 C C . ARG A 1 100 ? -22.717 0.992 20.903 1.00 74.44 100 ARG A C 1
ATOM 788 O O . ARG A 1 100 ? -23.105 0.914 22.059 1.00 74.44 100 ARG A O 1
ATOM 795 N N . ALA A 1 101 ? -23.510 1.389 19.910 1.00 71.25 101 ALA A N 1
ATOM 796 C CA . ALA A 1 101 ? -24.915 1.746 20.109 1.00 71.25 101 ALA A CA 1
ATOM 797 C C . ALA A 1 101 ? -25.798 0.529 20.443 1.00 71.25 101 ALA A C 1
ATOM 799 O O . ALA A 1 101 ? -26.740 0.650 21.224 1.00 71.25 101 ALA A O 1
ATOM 800 N N . ASN A 1 102 ? -25.489 -0.640 19.872 1.00 71.38 102 ASN A N 1
ATOM 801 C CA . ASN A 1 102 ? -26.197 -1.894 20.145 1.00 71.38 102 ASN A CA 1
ATOM 802 C C . ASN A 1 102 ? -25.766 -2.557 21.461 1.00 71.38 102 ASN A C 1
ATOM 804 O O . ASN A 1 102 ? -26.516 -3.352 22.029 1.00 71.38 102 ASN A O 1
ATOM 808 N N . LEU A 1 103 ? -24.573 -2.239 21.964 1.00 68.25 103 LEU A N 1
ATOM 809 C CA . LEU A 1 103 ? -24.172 -2.572 23.323 1.00 68.25 103 LEU A CA 1
ATOM 810 C C . LEU A 1 103 ? -24.950 -1.669 24.283 1.00 68.25 103 LEU A C 1
ATOM 812 O O . LEU A 1 103 ? -24.549 -0.543 24.556 1.00 68.25 103 LEU A O 1
ATOM 816 N N . THR A 1 104 ? -26.069 -2.159 24.821 1.00 66.12 104 THR A N 1
ATOM 817 C CA . THR A 1 104 ? -26.712 -1.512 25.972 1.00 66.12 104 THR A CA 1
ATOM 818 C C . THR A 1 104 ? -25.679 -1.388 27.094 1.00 66.12 104 THR A C 1
ATOM 820 O O . THR A 1 104 ? -25.222 -2.427 27.586 1.00 66.12 104 THR A O 1
ATOM 823 N N . PRO A 1 105 ? -25.285 -0.164 27.497 1.00 65.81 105 PRO A N 1
ATOM 824 C CA . PRO A 1 105 ? -24.331 0.010 28.576 1.00 65.81 105 PRO A CA 1
ATOM 825 C C . PRO A 1 105 ? -24.913 -0.613 29.838 1.00 65.81 105 PRO A C 1
ATOM 827 O O . PRO A 1 105 ? -26.115 -0.525 30.106 1.00 65.81 105 PRO A O 1
ATOM 830 N N . LEU A 1 106 ? -24.050 -1.274 30.599 1.00 67.25 106 LEU A N 1
ATOM 831 C CA . LEU A 1 106 ? -24.444 -1.953 31.819 1.00 67.25 106 LEU A CA 1
ATOM 832 C C . LEU A 1 106 ? -25.022 -0.921 32.804 1.00 67.25 106 LEU A C 1
ATOM 834 O O . LEU A 1 106 ? -24.300 -0.061 33.311 1.00 67.25 106 LEU A O 1
ATOM 838 N N . SER A 1 107 ? -26.337 -0.955 33.031 1.00 77.44 107 SER A N 1
ATOM 839 C CA . SER A 1 107 ? -27.025 0.097 33.783 1.00 77.44 107 SER A CA 1
ATOM 840 C C . SER A 1 107 ? -26.613 0.077 35.253 1.00 77.44 107 SER A C 1
ATOM 842 O O . SER A 1 107 ? -26.722 -0.945 35.932 1.00 77.44 107 SER A O 1
ATOM 844 N N . GLU A 1 108 ? -26.216 1.235 35.788 1.00 81.00 108 GLU A N 1
ATOM 845 C CA . GLU A 1 108 ? -25.908 1.410 37.215 1.00 81.00 108 GLU A CA 1
ATOM 846 C C . GLU A 1 108 ? -27.060 0.952 38.118 1.00 81.00 108 GLU A C 1
ATOM 848 O O . GLU A 1 108 ? -26.851 0.397 39.200 1.00 81.00 108 GLU A O 1
ATOM 853 N N . ARG A 1 109 ? -28.297 1.136 37.641 1.00 84.31 109 ARG A N 1
ATOM 854 C CA . ARG A 1 109 ? -29.503 0.696 38.338 1.00 84.31 109 ARG A CA 1
ATOM 855 C C . ARG A 1 109 ? -29.537 -0.821 38.500 1.00 84.31 109 ARG A C 1
ATOM 857 O O . ARG A 1 109 ? -29.936 -1.287 39.567 1.00 84.31 109 ARG A O 1
ATOM 864 N N . ASP A 1 110 ? -29.113 -1.576 37.494 1.00 84.69 110 ASP A N 1
ATOM 865 C CA . ASP A 1 110 ? -29.156 -3.039 37.522 1.00 84.69 110 ASP A CA 1
ATOM 866 C C . ASP A 1 110 ? -28.077 -3.581 38.463 1.00 84.69 110 ASP A C 1
ATOM 868 O O . ASP A 1 110 ? -28.371 -4.404 39.332 1.00 84.69 110 ASP A O 1
ATOM 872 N N . ILE A 1 111 ? -26.865 -3.018 38.397 1.00 87.94 111 ILE A N 1
ATOM 873 C CA . ILE A 1 111 ? -25.760 -3.339 39.316 1.00 87.94 111 ILE A CA 1
ATOM 874 C C . ILE A 1 111 ? -26.166 -3.039 40.769 1.00 87.94 111 ILE A C 1
ATOM 876 O O . ILE A 1 111 ? -26.034 -3.892 41.649 1.00 87.94 111 ILE A O 1
ATOM 880 N N . SER A 1 112 ? -26.738 -1.856 41.024 1.00 88.75 112 SER A N 1
ATOM 881 C CA . SER A 1 112 ? -27.239 -1.467 42.350 1.00 88.75 112 SER A CA 1
ATOM 882 C C . SER A 1 112 ? -28.366 -2.383 42.836 1.00 88.75 112 SER A C 1
ATOM 884 O O . SER A 1 112 ? -28.427 -2.728 44.018 1.00 88.75 112 SER A O 1
ATOM 886 N N . THR A 1 113 ? -29.254 -2.812 41.936 1.00 91.50 113 THR A N 1
ATOM 887 C CA . THR A 1 113 ? -30.357 -3.722 42.268 1.00 91.50 113 THR A CA 1
ATOM 888 C C . THR A 1 113 ? -29.828 -5.090 42.692 1.00 91.50 113 THR A C 1
ATOM 890 O O . THR A 1 113 ? -30.257 -5.607 43.725 1.00 91.50 113 THR A O 1
ATOM 893 N N . ILE A 1 114 ? -28.844 -5.640 41.976 1.00 89.94 114 ILE A N 1
ATOM 894 C CA . ILE A 1 114 ? -28.182 -6.900 42.347 1.00 89.94 114 ILE A CA 1
ATOM 895 C C . ILE A 1 114 ? -27.447 -6.751 43.688 1.00 89.94 114 ILE A C 1
ATOM 897 O O . ILE A 1 114 ? -27.593 -7.614 44.554 1.00 89.94 114 ILE A O 1
ATOM 901 N N . GLY A 1 115 ? -26.754 -5.630 43.916 1.00 91.56 115 GLY A N 1
ATOM 902 C CA . GLY A 1 115 ? -26.095 -5.335 45.195 1.00 91.56 115 GLY A CA 1
ATOM 903 C C . GLY A 1 115 ? -27.064 -5.303 46.376 1.00 91.56 115 GLY A C 1
ATOM 904 O O . GLY A 1 115 ? -26.838 -5.970 47.385 1.00 91.56 115 GLY A O 1
ATOM 905 N N . LYS A 1 116 ? -28.207 -4.624 46.222 1.00 93.69 116 LYS A N 1
ATOM 906 C CA . LYS A 1 116 ? -29.267 -4.595 47.243 1.00 93.69 116 LYS A CA 1
ATOM 907 C C . LYS A 1 116 ? -29.880 -5.975 47.487 1.00 93.69 116 LYS A C 1
ATOM 909 O O . LYS A 1 116 ? -30.262 -6.278 48.615 1.00 93.69 116 LYS A O 1
ATOM 914 N N . MET A 1 117 ? -30.000 -6.820 46.460 1.00 92.94 117 MET A N 1
ATOM 915 C CA . MET A 1 117 ? -30.462 -8.204 46.632 1.00 92.94 117 MET A CA 1
ATOM 916 C C . MET A 1 117 ? -29.442 -9.049 47.402 1.00 92.94 117 MET A C 1
ATOM 918 O O . MET A 1 117 ? -29.832 -9.766 48.322 1.00 92.94 117 MET A O 1
ATOM 922 N N . ALA A 1 118 ? -28.149 -8.924 47.090 1.00 93.06 118 ALA A N 1
ATOM 923 C CA . ALA A 1 118 ? -27.074 -9.603 47.814 1.00 93.06 118 ALA A CA 1
ATOM 924 C C . ALA A 1 118 ? -27.026 -9.185 49.295 1.00 93.06 118 ALA A C 1
ATOM 926 O O . ALA A 1 118 ? -26.906 -10.029 50.183 1.00 93.06 118 ALA A O 1
ATOM 927 N N . GLU A 1 119 ? -27.211 -7.895 49.579 1.00 94.06 119 GLU A N 1
ATOM 928 C CA . GLU A 1 119 ? -27.273 -7.364 50.941 1.00 94.06 119 GLU A CA 1
ATOM 929 C C . GLU A 1 119 ? -28.489 -7.889 51.718 1.00 94.06 119 GLU A C 1
ATOM 931 O O . GLU A 1 119 ? -28.350 -8.350 52.854 1.00 94.06 119 GLU A O 1
ATOM 936 N N . LYS A 1 120 ? -29.670 -7.920 51.086 1.00 95.00 120 LYS A N 1
ATOM 937 C CA . LYS A 1 120 ? -30.877 -8.522 51.676 1.00 95.00 120 LYS A CA 1
ATOM 938 C C . LYS A 1 120 ? -30.698 -10.011 51.961 1.00 95.00 120 LYS A C 1
ATOM 940 O O . LYS A 1 120 ? -31.119 -10.471 53.020 1.00 95.00 120 LYS A O 1
ATOM 945 N N . LEU A 1 121 ? -30.056 -10.755 51.059 1.00 92.62 121 LEU A N 1
ATOM 946 C CA . LEU A 1 121 ? -29.737 -12.170 51.269 1.00 92.62 121 LEU A CA 1
ATOM 947 C C . LEU A 1 121 ? -28.772 -12.363 52.445 1.00 92.62 121 LEU A C 1
ATOM 949 O O . LEU A 1 121 ? -28.967 -13.272 53.247 1.00 92.62 121 LEU A O 1
ATOM 953 N N . ASN A 1 122 ? -27.780 -11.485 52.601 1.00 93.56 122 ASN A N 1
ATOM 954 C CA . ASN A 1 122 ? -26.857 -11.530 53.735 1.00 93.56 122 ASN A CA 1
ATOM 955 C C . ASN A 1 122 ? -27.565 -11.228 55.069 1.00 93.56 122 ASN A C 1
ATOM 957 O O . ASN A 1 122 ? -27.321 -11.894 56.075 1.00 93.56 122 ASN A O 1
ATOM 961 N N . LEU A 1 123 ? -28.483 -10.256 55.082 1.00 93.62 123 LEU A N 1
ATOM 962 C CA . LEU A 1 123 ? -29.286 -9.945 56.265 1.00 93.62 123 LEU A CA 1
ATOM 963 C C . LEU A 1 123 ? -30.233 -11.102 56.625 1.00 93.62 123 LEU A C 1
ATOM 965 O O . LEU A 1 123 ? -30.315 -11.489 57.792 1.00 93.62 123 LEU A O 1
ATOM 969 N N . ALA A 1 124 ? -30.887 -11.699 55.625 1.00 91.38 124 ALA A N 1
ATOM 970 C CA . ALA A 1 124 ? -31.723 -12.884 55.799 1.00 91.38 124 ALA A CA 1
ATOM 971 C C . ALA A 1 124 ? -30.912 -14.077 56.327 1.00 91.38 124 ALA A C 1
ATOM 973 O O . ALA A 1 124 ? -31.356 -14.758 57.248 1.00 91.38 124 ALA A O 1
ATOM 974 N N . ALA A 1 125 ? -29.691 -14.285 55.822 1.00 91.81 125 ALA A N 1
ATOM 975 C CA . ALA A 1 125 ? -28.787 -15.321 56.312 1.00 91.81 125 ALA A CA 1
ATOM 976 C C . ALA A 1 125 ? -28.479 -15.161 57.808 1.00 91.81 125 ALA A C 1
ATOM 978 O O . ALA A 1 125 ? -28.491 -16.147 58.547 1.00 91.81 125 ALA A O 1
ATOM 979 N N . ASN A 1 126 ? -28.242 -13.930 58.271 1.00 91.44 126 ASN A N 1
ATOM 980 C CA . ASN A 1 126 ? -27.975 -13.642 59.682 1.00 91.44 126 ASN A CA 1
ATOM 981 C C . ASN A 1 126 ? -29.218 -13.849 60.564 1.00 91.44 126 ASN A C 1
ATOM 983 O O . ASN A 1 126 ? -29.105 -14.397 61.660 1.00 91.44 126 ASN A O 1
ATOM 987 N N . ALA A 1 127 ? -30.407 -13.477 60.083 1.00 91.56 127 ALA A N 1
ATOM 988 C CA . ALA A 1 127 ? -31.665 -13.725 60.791 1.00 91.56 127 ALA A CA 1
ATOM 989 C C . ALA A 1 127 ? -31.992 -15.230 60.891 1.00 91.56 127 ALA A C 1
ATOM 991 O O . ALA A 1 127 ? -32.390 -15.718 61.950 1.00 91.56 127 ALA A O 1
ATOM 992 N N . LEU A 1 128 ? -31.756 -15.991 59.818 1.00 90.31 128 LEU A N 1
ATOM 993 C CA . LEU A 1 128 ? -31.902 -17.452 59.801 1.00 90.31 128 LEU A CA 1
ATOM 994 C C . LEU A 1 128 ? -30.893 -18.138 60.730 1.00 90.31 128 LEU A C 1
ATOM 996 O O . LEU A 1 128 ? -31.225 -19.107 61.408 1.00 90.31 128 LEU A O 1
ATOM 1000 N N . HIS A 1 129 ? -29.676 -17.596 60.826 1.00 89.12 129 HIS A N 1
ATOM 1001 C CA . HIS A 1 129 ? -28.678 -18.066 61.785 1.00 89.12 129 HIS A CA 1
ATOM 1002 C C . HIS A 1 129 ? -29.145 -17.859 63.233 1.00 89.12 129 HIS A C 1
ATOM 1004 O O . HIS A 1 129 ? -28.996 -18.748 64.067 1.00 89.12 129 HIS A O 1
ATOM 1010 N N . ALA A 1 130 ? -29.732 -16.696 63.530 1.00 89.31 130 ALA A N 1
ATOM 1011 C CA . ALA A 1 130 ? -30.232 -16.358 64.862 1.00 89.31 130 ALA A CA 1
ATOM 1012 C C . ALA A 1 130 ? -31.462 -17.185 65.282 1.00 89.31 130 ALA A C 1
ATOM 1014 O O . ALA A 1 130 ? -31.675 -17.405 66.470 1.00 89.31 130 ALA A O 1
ATOM 1015 N N . THR A 1 131 ? -32.250 -17.668 64.319 1.00 89.44 131 THR A N 1
ATOM 1016 C CA . THR A 1 131 ? -33.452 -18.494 64.553 1.00 89.44 131 THR A CA 1
ATOM 1017 C C . THR A 1 131 ? -33.173 -20.003 64.544 1.00 89.44 131 THR A C 1
ATOM 1019 O O . THR A 1 131 ? -34.096 -20.797 64.698 1.00 89.44 131 THR A O 1
ATOM 1022 N N . GLY A 1 132 ? -31.906 -20.417 64.407 1.00 86.12 132 GLY A N 1
ATOM 1023 C CA . GLY A 1 132 ? -31.487 -21.824 64.446 1.00 86.12 132 GLY A CA 1
ATOM 1024 C C . GLY A 1 132 ? -31.585 -22.569 63.109 1.00 86.12 132 GLY A C 1
ATOM 1025 O O . GLY A 1 132 ? -31.275 -23.760 63.052 1.00 86.12 132 GLY A O 1
ATOM 1026 N N . SER A 1 133 ? -31.947 -21.890 62.015 1.00 87.44 133 SER A N 1
ATOM 1027 C CA . SER A 1 133 ? -32.030 -22.482 60.674 1.00 87.44 133 SER A CA 1
ATOM 1028 C C . SER A 1 133 ? -30.681 -22.401 59.937 1.00 87.44 133 SER A C 1
ATOM 1030 O O . SER A 1 133 ? -30.475 -21.651 58.979 1.00 87.44 133 SER A O 1
ATOM 1032 N N . PHE A 1 134 ? -29.697 -23.169 60.421 1.00 88.88 134 PHE A N 1
ATOM 1033 C CA . PHE A 1 134 ? -28.292 -23.073 59.985 1.00 88.88 134 PHE A CA 1
ATOM 1034 C C . PHE A 1 134 ? -28.044 -23.453 58.518 1.00 88.88 134 PHE A C 1
ATOM 1036 O O . PHE A 1 134 ? -27.138 -22.905 57.886 1.00 88.88 134 PHE A O 1
ATOM 1043 N N . LYS A 1 135 ? -28.818 -24.396 57.967 1.00 91.44 135 LYS A N 1
ATOM 1044 C CA . LYS A 1 135 ? -28.672 -24.831 56.569 1.00 91.44 135 LYS A CA 1
ATOM 1045 C C . LYS A 1 135 ? -29.099 -23.720 55.606 1.00 91.44 135 LYS A C 1
ATOM 1047 O O . LYS A 1 135 ? -28.320 -23.328 54.743 1.00 91.44 135 LYS A O 1
ATOM 1052 N N . GLU A 1 136 ? -30.280 -23.155 55.834 1.00 90.19 136 GLU A N 1
ATOM 1053 C CA . GLU A 1 136 ? -30.843 -22.054 55.043 1.00 90.19 136 GLU A CA 1
ATOM 1054 C C . GLU A 1 136 ? -30.005 -20.777 55.191 1.00 90.19 136 GLU A C 1
ATOM 1056 O O . GLU A 1 136 ? -29.749 -20.074 54.216 1.00 90.19 136 GLU A O 1
ATOM 1061 N N . SER A 1 137 ? -29.478 -20.520 56.394 1.00 91.31 137 SER A N 1
ATOM 1062 C CA . SER A 1 137 ? -28.514 -19.443 56.637 1.00 91.31 137 SER A CA 1
ATOM 1063 C C . SER A 1 137 ? -27.246 -19.583 55.783 1.00 91.31 137 SER A C 1
ATOM 1065 O O . SER A 1 137 ? -26.808 -18.620 55.150 1.00 91.31 137 SER A O 1
ATOM 1067 N N . ARG A 1 138 ? -26.656 -20.786 55.721 1.00 90.81 138 ARG A N 1
ATOM 1068 C CA . ARG A 1 138 ? -25.468 -21.050 54.892 1.00 90.81 138 ARG A CA 1
ATOM 1069 C C . ARG A 1 138 ? -25.753 -20.870 53.404 1.00 90.81 138 ARG A C 1
ATOM 1071 O O . ARG A 1 138 ? -24.941 -20.265 52.708 1.00 90.81 138 ARG A O 1
ATOM 1078 N N . GLU A 1 139 ? -26.890 -21.365 52.927 1.00 91.50 139 GLU A N 1
ATOM 1079 C CA . GLU A 1 139 ? -27.311 -21.220 51.529 1.00 91.50 139 GLU A CA 1
ATOM 1080 C C . GLU A 1 139 ? -27.521 -19.744 51.158 1.00 91.50 139 GLU A C 1
ATOM 1082 O O . GLU A 1 139 ? -26.947 -19.268 50.176 1.00 91.50 139 GLU A O 1
ATOM 1087 N N . ALA A 1 140 ? -28.230 -18.982 51.996 1.00 90.25 140 ALA A N 1
ATOM 1088 C CA . ALA A 1 140 ? -28.434 -17.547 51.804 1.00 90.25 140 ALA A CA 1
ATOM 1089 C C . ALA A 1 140 ? -27.112 -16.756 51.820 1.00 90.25 140 ALA A C 1
ATOM 1091 O O . ALA A 1 140 ? -26.922 -15.847 51.010 1.00 90.25 140 ALA A O 1
ATOM 1092 N N . LYS A 1 141 ? -26.157 -17.131 52.680 1.00 92.12 141 LYS A N 1
ATOM 1093 C CA . LYS A 1 141 ? -24.830 -16.497 52.743 1.00 92.12 141 LYS A CA 1
ATOM 1094 C C . LYS A 1 141 ? -23.982 -16.782 51.502 1.00 92.12 141 LYS A C 1
ATOM 1096 O O . LYS A 1 141 ? -23.300 -15.884 51.007 1.00 92.12 141 LYS A O 1
ATOM 1101 N N . ASN A 1 142 ? -24.040 -18.004 50.974 1.00 92.94 142 ASN A N 1
ATOM 1102 C CA . ASN A 1 142 ? -23.355 -18.363 49.732 1.00 92.94 142 ASN A CA 1
ATOM 1103 C C . ASN A 1 142 ? -23.932 -17.592 48.536 1.00 92.94 142 ASN A C 1
ATOM 1105 O O . ASN A 1 142 ? -23.168 -17.044 47.743 1.00 92.94 142 ASN A O 1
ATOM 1109 N N . LEU A 1 143 ? -25.263 -17.479 48.456 1.00 92.19 143 LEU A N 1
ATOM 1110 C CA . LEU A 1 143 ? -25.950 -16.700 47.422 1.00 92.19 143 LEU A CA 1
ATOM 1111 C C . LEU A 1 143 ? -25.623 -15.203 47.515 1.00 92.19 143 LEU A C 1
ATOM 1113 O O . LEU A 1 143 ? -25.318 -14.572 46.501 1.00 92.19 143 LEU A O 1
ATOM 1117 N N . ALA A 1 144 ? -25.603 -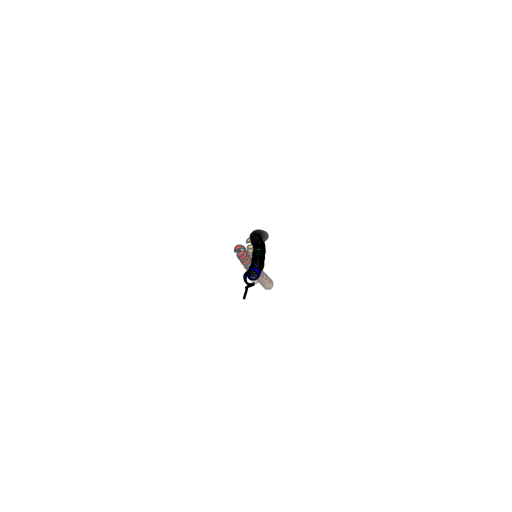14.642 48.726 1.00 93.06 144 ALA A N 1
ATOM 1118 C CA . ALA A 1 144 ? -25.164 -13.269 48.954 1.00 93.06 144 ALA A CA 1
ATOM 1119 C C . ALA A 1 144 ? -23.714 -13.055 48.492 1.00 93.06 144 ALA A C 1
ATOM 1121 O O . ALA A 1 144 ? -23.430 -12.106 47.766 1.00 93.06 144 ALA A O 1
ATOM 1122 N N . SER A 1 145 ? -22.802 -13.969 48.845 1.00 93.31 145 SER A N 1
ATOM 1123 C CA . SER A 1 145 ? -21.398 -13.902 48.424 1.00 93.31 145 SER A CA 1
ATOM 1124 C C . SER A 1 145 ? -21.238 -13.966 46.902 1.00 93.31 145 SER A C 1
ATOM 1126 O O . SER A 1 145 ? -20.459 -13.187 46.350 1.00 93.31 145 SER A O 1
ATOM 1128 N N . SER A 1 146 ? -21.993 -14.828 46.210 1.00 93.31 146 SER A N 1
ATOM 1129 C CA . SER A 1 146 ? -22.011 -14.829 44.742 1.00 93.31 146 SER A CA 1
ATOM 1130 C C . SER A 1 146 ? -22.572 -13.528 44.171 1.00 93.31 146 SER A C 1
ATOM 1132 O O . SER A 1 146 ? -22.005 -12.998 43.223 1.00 93.31 146 SER A O 1
ATOM 1134 N N . GLY A 1 147 ? -23.621 -12.968 44.781 1.00 91.06 147 GLY A N 1
ATOM 1135 C CA . GLY A 1 147 ? -24.197 -11.689 44.368 1.00 91.06 147 GLY A CA 1
ATOM 1136 C C . GLY A 1 147 ? -23.200 -10.534 44.478 1.00 91.06 147 GLY A C 1
ATOM 1137 O O . GLY A 1 147 ? -23.069 -9.756 43.540 1.00 91.06 147 GLY A O 1
ATOM 1138 N N . PHE A 1 148 ? -22.431 -10.459 45.568 1.00 93.75 148 PHE A N 1
ATOM 1139 C CA . PHE A 1 148 ? -21.386 -9.441 45.726 1.00 93.75 148 PHE A CA 1
ATOM 1140 C C . PHE A 1 148 ? -20.240 -9.593 44.720 1.00 93.75 148 PHE A C 1
ATOM 1142 O O . PHE A 1 148 ? -19.754 -8.589 44.209 1.00 93.75 148 PHE A O 1
ATOM 1149 N N . ARG A 1 149 ? -19.835 -10.829 44.394 1.00 93.75 149 ARG A N 1
ATOM 1150 C CA . ARG A 1 149 ? -18.832 -11.083 43.344 1.00 93.75 149 ARG A CA 1
ATOM 1151 C C . ARG A 1 149 ? -19.318 -10.619 41.975 1.00 93.75 149 ARG A C 1
ATOM 1153 O O . ARG A 1 149 ? -18.594 -9.916 41.287 1.00 93.75 149 ARG A O 1
ATOM 1160 N N . ILE A 1 150 ? -20.565 -10.942 41.632 1.00 91.19 150 ILE A N 1
ATOM 1161 C CA . ILE A 1 150 ? -21.191 -10.496 40.382 1.00 91.19 150 ILE A CA 1
ATOM 1162 C C . ILE A 1 150 ? -21.220 -8.964 40.319 1.00 91.19 150 ILE A C 1
ATOM 1164 O O . ILE A 1 150 ? -20.897 -8.389 39.289 1.00 91.19 150 ILE A O 1
ATOM 1168 N N . VAL A 1 151 ? -21.560 -8.285 41.415 1.00 92.50 151 VAL A N 1
ATOM 1169 C CA . VAL A 1 151 ? -21.556 -6.814 41.467 1.00 92.50 151 VAL A CA 1
ATOM 1170 C C . VAL A 1 151 ? -20.157 -6.236 41.256 1.00 92.50 151 VAL A C 1
ATOM 1172 O O . VAL A 1 151 ? -20.030 -5.271 40.505 1.00 92.50 151 VAL A O 1
ATOM 1175 N N . ASP A 1 152 ? -19.118 -6.812 41.865 1.00 92.44 152 ASP A N 1
ATOM 1176 C CA . ASP A 1 152 ? -17.731 -6.366 41.666 1.00 92.44 152 ASP A CA 1
ATOM 1177 C C . ASP A 1 152 ? -17.281 -6.545 40.206 1.00 92.44 152 ASP A C 1
ATOM 1179 O O . ASP A 1 152 ? -16.769 -5.607 39.591 1.00 92.44 152 ASP A O 1
ATOM 1183 N N . ASP A 1 153 ? -17.564 -7.709 39.615 1.00 91.06 153 ASP A N 1
ATOM 1184 C CA . ASP A 1 153 ? -17.225 -8.019 38.223 1.00 91.06 153 ASP A CA 1
ATOM 1185 C C . ASP A 1 153 ? -17.951 -7.088 37.239 1.00 91.06 153 ASP A C 1
ATOM 1187 O O . ASP A 1 153 ? -17.337 -6.547 36.318 1.00 91.06 153 ASP A O 1
ATOM 1191 N N . LEU A 1 154 ? -19.247 -6.837 37.457 1.00 88.69 154 LEU A N 1
ATOM 1192 C CA . LEU A 1 154 ? -20.052 -5.926 36.638 1.00 88.69 154 LEU A CA 1
ATOM 1193 C C . LEU A 1 154 ? -19.600 -4.466 36.787 1.00 88.69 154 LEU A C 1
ATOM 1195 O O . LEU A 1 154 ? -19.541 -3.735 35.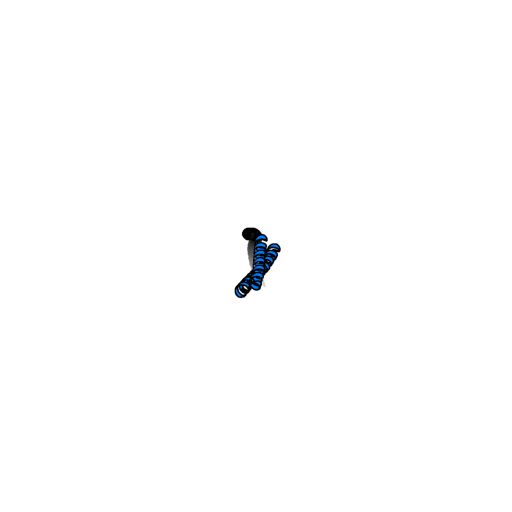799 1.00 88.69 154 LEU A O 1
ATOM 1199 N N . THR A 1 155 ? -19.235 -4.041 37.999 1.00 87.81 155 THR A N 1
ATOM 1200 C CA . THR A 1 155 ? -18.712 -2.687 38.253 1.00 87.81 155 THR A CA 1
ATOM 1201 C C . THR A 1 155 ? -17.370 -2.486 37.553 1.00 87.81 155 THR A C 1
ATOM 1203 O O . THR A 1 155 ? -17.146 -1.453 36.921 1.00 87.81 155 THR A O 1
ATOM 1206 N N . ARG A 1 156 ? -16.495 -3.497 37.589 1.00 87.56 156 ARG A N 1
ATOM 1207 C CA . ARG A 1 156 ? -15.216 -3.485 36.871 1.00 87.56 156 ARG A CA 1
ATOM 1208 C C . ARG A 1 156 ? -15.414 -3.471 35.356 1.00 87.56 156 ARG A C 1
ATOM 1210 O O . ARG A 1 156 ? -14.772 -2.675 34.678 1.00 87.56 156 ARG A O 1
ATOM 1217 N N . ALA A 1 157 ? -16.325 -4.295 34.836 1.00 83.75 157 ALA A N 1
ATOM 1218 C CA . ALA A 1 157 ? -16.654 -4.330 33.413 1.00 83.75 157 ALA A CA 1
ATOM 1219 C C . ALA A 1 157 ? -17.215 -2.983 32.925 1.00 83.75 157 ALA A C 1
ATOM 1221 O O . ALA A 1 157 ? -16.829 -2.498 31.860 1.00 83.75 157 ALA A O 1
ATOM 1222 N N . ARG A 1 158 ? -18.058 -2.328 33.730 1.00 82.94 158 ARG A N 1
ATOM 1223 C CA . ARG A 1 158 ? -18.552 -0.978 33.442 1.00 82.94 158 ARG A CA 1
ATOM 1224 C C . ARG A 1 158 ? -17.422 0.054 33.427 1.00 82.94 158 ARG A C 1
ATOM 1226 O O . ARG A 1 158 ? -17.325 0.811 32.470 1.00 82.94 158 ARG A O 1
ATOM 1233 N N . ALA A 1 159 ? -16.535 0.045 34.422 1.00 82.38 159 ALA A N 1
ATOM 1234 C CA . ALA A 1 159 ? -15.387 0.953 34.452 1.00 82.38 159 ALA A CA 1
ATOM 1235 C C . ALA A 1 159 ? -14.477 0.780 33.220 1.00 82.38 159 ALA A C 1
ATOM 1237 O O . ALA A 1 159 ? -13.953 1.758 32.697 1.00 82.38 159 ALA A O 1
ATOM 1238 N N . THR A 1 160 ? -14.329 -0.450 32.711 1.00 79.94 160 THR A N 1
ATOM 1239 C CA . THR A 1 160 ? -13.601 -0.694 31.454 1.00 79.94 160 THR A CA 1
ATOM 1240 C C . THR A 1 160 ? -14.360 -0.239 30.206 1.00 79.94 160 THR A C 1
ATOM 1242 O O . THR A 1 160 ? -13.718 0.179 29.250 1.00 79.94 160 THR A O 1
ATOM 1245 N N . GLN A 1 161 ? -15.699 -0.286 30.203 1.00 72.69 161 GLN A N 1
ATOM 1246 C CA . GLN A 1 161 ? -16.523 0.245 29.108 1.00 72.69 161 GLN A CA 1
ATOM 1247 C C . GLN A 1 161 ? -16.511 1.778 29.064 1.00 72.69 161 GLN A C 1
ATOM 1249 O O . GLN A 1 161 ? -16.520 2.344 27.982 1.00 72.69 161 GLN A O 1
ATOM 1254 N N . GLU A 1 162 ? -16.479 2.452 30.216 1.00 69.88 162 GLU A N 1
ATOM 1255 C CA . GLU A 1 162 ? -16.432 3.922 30.298 1.00 69.88 162 GLU A CA 1
ATOM 1256 C C . GLU A 1 162 ? -15.048 4.502 29.958 1.00 69.88 162 GLU A C 1
ATOM 1258 O O . GLU A 1 162 ? -14.939 5.678 29.615 1.00 69.88 162 GLU A O 1
ATOM 1263 N N . ALA A 1 163 ? -13.992 3.689 30.043 1.00 66.19 163 ALA A N 1
ATOM 1264 C CA . ALA A 1 163 ? -12.622 4.083 29.719 1.00 66.19 163 ALA A CA 1
ATOM 1265 C C . ALA A 1 163 ? -12.227 3.860 28.240 1.00 66.19 163 ALA A C 1
ATOM 1267 O O . ALA A 1 163 ? -11.105 4.212 27.870 1.00 66.19 163 ALA A O 1
ATOM 1268 N N . ALA A 1 164 ? -13.102 3.263 27.417 1.00 57.19 164 ALA A N 1
ATOM 1269 C CA . ALA A 1 164 ? -12.850 2.854 26.025 1.00 57.19 164 ALA A CA 1
ATOM 1270 C C . ALA A 1 164 ? -13.697 3.637 25.006 1.00 57.19 164 ALA A C 1
ATOM 1272 O O . ALA A 1 164 ? -13.231 3.825 23.853 1.00 57.19 164 ALA A O 1
#

Organism: NCBI:txid857252

Sequence (164 aa):
MTEPTTLTAIHYLGAAILVLIVLLAIACWWAYDAFERGSSMGRAELSKLRAGMNSANRNNNDLRRETVSLKNQLERTKSDYAQALEQQQLNHEQELQALRANLTPLSERDISTIGKMAEKLNLAANALHATGSFKESREAKNLASSGFRIVDDLTRARATQEAA

Radius of gyration: 58.78 Å; chains: 1; bounding box: 112×34×160 Å